Protein AF-A0A851M6M6-F1 (afdb_monomer_lite)

Secondary structure (DSSP, 8-state):
-GGGHHHHHHHHHHHH---HHHHHHHHHHHHHHHHHHHHHGGG---EEE--SSTT--EEE------EEEEE--SSSTTHHHHHHHHHHHHTT-EEEEE--TTSHHHHHHHHHHHHHTTPPTTTEEE--S-HHHHHHHHHH-TTEEEEEE-S-HHHH-

InterPro domains:
  IPR015590 Aldehyde dehydrogenase domain [PF00171] (1-157)
  IPR016161 Aldehyde/histidinol dehydrogenase [SSF53720] (1-157)
  IPR016162 Aldehyde dehydrogenase, N-terminal [G3DSA:3.40.605.10] (1-157)
  IPR050740 Aldehyde Dehydrogenase Superfamily [PTHR43353] (1-157)

Foldseek 3Di:
DVVCLQVLLVLLCVLQVDDSVVSSVLVVLLVVLLVVLLVCLVVQDKDWDDDPDPPDTDIGHAAQLEEAEEEEESNSQRNSVSNPLNNNVSRVYAYEYEYHQSRQVSVVVVVVVCVVVPPDPRRYHYDYDDPVVVVVCLVPPPRHRYYDYDDDPVVVD

pLDDT: mean 98.18, std 1.2, range [89.25, 98.94]

Organism: Corythaeola cristata (NCBI:txid103954)

Sequence (157 aa):
MMANQDDLARLMTLEQGKPLAEAKGEISYAASFIEWFAEEGKRVYGDTIPGHQADKRLIVIKQPIGVTAAITPWNFPAAMITRKAGPALAAGCTMVLKPASQTPFSALALAELAHRAGIPAGVFNVVTGSASDIGNELTSNPLVRKLSFTGSTEIGR

Structure (mmCIF, N/CA/C/O backbone):
data_AF-A0A851M6M6-F1
#
_entry.id   AF-A0A851M6M6-F1
#
loop_
_atom_site.group_PDB
_atom_site.id
_atom_site.type_symbol
_atom_site.label_atom_id
_atom_site.label_alt_id
_atom_site.label_comp_id
_atom_site.label_asym_id
_atom_site.label_entity_id
_atom_site.label_seq_id
_atom_site.pdbx_PDB_ins_code
_atom_site.Cartn_x
_atom_site.Cartn_y
_atom_site.Cartn_z
_atom_site.occupancy
_atom_site.B_iso_or_equiv
_atom_site.auth_seq_id
_atom_site.auth_comp_id
_atom_site.auth_asym_id
_atom_site.auth_atom_id
_atom_site.pdbx_PDB_model_num
ATOM 1 N N . MET A 1 1 ? 7.843 -11.110 -0.726 1.00 96.69 1 MET A N 1
ATOM 2 C CA . MET A 1 1 ? 8.846 -10.229 -1.372 1.00 96.69 1 MET A CA 1
ATOM 3 C C . MET A 1 1 ? 10.235 -10.851 -1.360 1.00 96.69 1 MET A C 1
ATOM 5 O O . MET A 1 1 ? 10.739 -11.119 -2.438 1.00 96.69 1 MET A O 1
ATOM 9 N N . MET A 1 2 ? 10.818 -11.161 -0.194 1.00 98.31 2 MET A N 1
ATOM 10 C CA . MET A 1 2 ? 12.199 -11.677 -0.105 1.00 98.31 2 MET A CA 1
ATOM 11 C C . MET A 1 2 ? 12.469 -12.942 -0.931 1.00 98.31 2 MET A C 1
ATOM 13 O O . MET A 1 2 ? 13.485 -13.013 -1.608 1.00 98.31 2 MET A O 1
ATOM 17 N N . ALA A 1 3 ? 11.524 -13.887 -0.982 1.00 98.38 3 ALA A N 1
ATOM 18 C CA . ALA A 1 3 ? 11.649 -15.087 -1.819 1.00 98.38 3 ALA A CA 1
ATOM 19 C C . ALA A 1 3 ? 11.756 -14.807 -3.336 1.00 98.38 3 ALA A C 1
ATOM 21 O O . ALA A 1 3 ? 12.157 -15.685 -4.083 1.00 98.38 3 ALA A O 1
ATOM 22 N N . ASN A 1 4 ? 11.383 -13.606 -3.793 1.00 98.50 4 ASN A N 1
ATOM 23 C CA . ASN A 1 4 ? 11.436 -13.187 -5.200 1.00 98.50 4 ASN A CA 1
ATOM 24 C C . ASN A 1 4 ? 12.346 -11.953 -5.375 1.00 98.50 4 ASN A C 1
ATOM 26 O O . ASN A 1 4 ? 12.149 -11.164 -6.296 1.00 98.50 4 ASN A O 1
ATOM 30 N N . GLN A 1 5 ? 13.300 -11.726 -4.460 1.00 98.62 5 GLN A N 1
ATOM 31 C CA . GLN A 1 5 ? 14.098 -10.495 -4.435 1.00 98.62 5 GLN A CA 1
ATOM 32 C C . GLN A 1 5 ? 14.842 -10.246 -5.750 1.00 98.62 5 GLN A C 1
ATOM 34 O O . GLN A 1 5 ? 14.838 -9.120 -6.244 1.00 98.62 5 GLN A O 1
ATOM 39 N N . ASP A 1 6 ? 15.460 -11.282 -6.314 1.00 98.56 6 ASP A N 1
ATOM 40 C CA . ASP A 1 6 ? 16.261 -11.164 -7.533 1.00 98.56 6 ASP A CA 1
ATOM 41 C C . ASP A 1 6 ? 15.420 -10.769 -8.748 1.00 98.56 6 ASP A C 1
ATOM 43 O O . ASP A 1 6 ? 15.823 -9.889 -9.510 1.00 98.56 6 ASP A O 1
ATOM 47 N N . ASP A 1 7 ? 14.238 -11.363 -8.905 1.00 98.62 7 ASP A N 1
ATOM 48 C CA . ASP A 1 7 ? 13.351 -11.072 -10.033 1.00 98.62 7 ASP A CA 1
ATOM 49 C C . ASP A 1 7 ? 12.726 -9.682 -9.911 1.00 98.62 7 ASP A C 1
ATOM 51 O O . ASP A 1 7 ? 12.703 -8.926 -10.883 1.00 98.62 7 ASP A O 1
ATOM 55 N N . LEU A 1 8 ? 12.306 -9.296 -8.701 1.00 98.75 8 LEU A N 1
ATOM 56 C CA . LEU A 1 8 ? 11.812 -7.946 -8.430 1.00 98.75 8 LEU A CA 1
ATOM 57 C C . LEU A 1 8 ? 12.897 -6.886 -8.675 1.00 98.75 8 LEU A C 1
ATOM 59 O O . LEU A 1 8 ? 12.620 -5.845 -9.267 1.00 98.75 8 LEU A O 1
ATOM 63 N N . ALA A 1 9 ? 14.135 -7.148 -8.250 1.00 98.81 9 ALA A N 1
ATOM 64 C CA . ALA A 1 9 ? 15.249 -6.228 -8.451 1.00 98.81 9 ALA A CA 1
ATOM 65 C C . ALA A 1 9 ? 15.620 -6.094 -9.935 1.00 98.81 9 ALA A C 1
ATOM 67 O O . ALA A 1 9 ? 15.841 -4.982 -10.408 1.00 98.81 9 ALA A O 1
ATOM 68 N N . ARG A 1 10 ? 15.636 -7.202 -10.691 1.00 98.75 10 ARG A N 1
ATOM 69 C CA . ARG A 1 10 ? 15.847 -7.174 -12.148 1.00 98.75 10 ARG A CA 1
ATOM 70 C C . ARG A 1 10 ? 14.772 -6.353 -12.851 1.00 98.75 10 ARG A C 1
ATOM 72 O O . ARG A 1 10 ? 15.116 -5.492 -13.654 1.00 98.75 10 ARG A O 1
ATOM 79 N N . LEU A 1 11 ? 13.500 -6.588 -12.527 1.00 98.62 11 LEU A N 1
ATOM 80 C CA . LEU A 1 11 ? 12.375 -5.842 -13.092 1.00 98.62 11 LEU A CA 1
ATOM 81 C C . LEU A 1 11 ? 12.522 -4.337 -12.837 1.00 98.62 11 LEU A C 1
ATOM 83 O O . LEU A 1 11 ? 12.448 -3.543 -13.771 1.00 98.62 11 LEU A O 1
ATOM 87 N N . MET A 1 12 ? 12.810 -3.963 -11.587 1.00 98.69 12 MET A N 1
ATOM 88 C CA . MET A 1 12 ? 13.031 -2.577 -11.185 1.00 98.69 12 MET A CA 1
ATOM 89 C C . MET A 1 12 ? 14.208 -1.941 -11.931 1.00 98.69 12 MET A C 1
ATOM 91 O O . MET A 1 12 ? 14.085 -0.824 -12.423 1.00 98.69 12 MET A O 1
ATOM 95 N N . THR A 1 13 ? 15.344 -2.634 -12.039 1.00 98.75 13 THR A N 1
ATOM 96 C CA . THR A 1 13 ? 16.503 -2.144 -12.796 1.00 98.75 13 THR A CA 1
ATOM 97 C C . THR A 1 13 ? 16.155 -1.912 -14.264 1.00 98.75 13 THR A C 1
ATOM 99 O O . THR A 1 13 ? 16.565 -0.896 -14.818 1.00 98.75 13 THR A O 1
ATOM 102 N N . LEU A 1 14 ? 15.383 -2.808 -14.885 1.00 98.62 14 LEU A N 1
ATOM 103 C CA . LEU A 1 14 ? 15.012 -2.696 -16.298 1.00 98.62 14 LEU A CA 1
ATOM 104 C C . LEU A 1 14 ? 14.103 -1.495 -16.586 1.00 98.62 14 LEU A C 1
ATOM 106 O O . LEU A 1 14 ? 14.279 -0.849 -17.614 1.00 98.62 14 LEU A O 1
ATOM 110 N N . GLU A 1 15 ? 13.145 -1.189 -15.708 1.00 98.50 15 GLU A N 1
ATOM 111 C CA . GLU A 1 15 ? 12.211 -0.074 -15.938 1.00 98.50 15 GLU A CA 1
ATOM 112 C C . GLU A 1 15 ? 12.702 1.272 -15.383 1.00 98.50 15 GLU A C 1
ATOM 114 O O . GLU A 1 15 ? 12.416 2.318 -15.959 1.00 98.50 15 GLU A O 1
ATOM 119 N N . GLN A 1 16 ? 13.433 1.268 -14.263 1.00 98.50 16 GLN A N 1
ATOM 120 C CA . GLN A 1 16 ? 13.823 2.486 -13.547 1.00 98.50 16 GLN A CA 1
ATOM 121 C C . GLN A 1 16 ? 15.273 2.902 -13.832 1.00 98.50 16 GLN A C 1
ATOM 123 O O . GLN A 1 16 ? 15.577 4.094 -13.811 1.00 98.50 16 GLN A O 1
ATOM 128 N N . GLY A 1 17 ? 16.160 1.939 -14.106 1.00 98.56 17 GLY A N 1
ATOM 129 C CA . GLY A 1 17 ? 17.549 2.175 -14.506 1.00 98.56 17 GLY A CA 1
ATOM 130 C C . GLY A 1 17 ? 18.605 2.072 -13.398 1.00 98.56 17 GLY A C 1
ATOM 131 O O . GLY A 1 17 ? 19.795 2.078 -13.713 1.00 98.56 17 GLY A O 1
ATOM 132 N N . LYS A 1 18 ? 18.234 1.959 -12.114 1.00 98.56 18 LYS A N 1
ATOM 133 C CA . LYS A 1 18 ? 19.227 1.830 -11.030 1.00 98.56 18 LYS A CA 1
ATOM 134 C C . LYS A 1 18 ? 20.021 0.517 -11.099 1.00 98.56 18 LYS A C 1
ATOM 136 O O . LYS A 1 18 ? 19.460 -0.512 -11.499 1.00 98.56 18 LYS A O 1
ATOM 141 N N . PRO A 1 19 ? 21.288 0.501 -10.641 1.00 98.75 19 PRO A N 1
ATOM 142 C CA . PRO A 1 19 ? 22.089 -0.717 -10.567 1.00 98.75 19 PRO A CA 1
ATOM 143 C C . PRO A 1 19 ? 21.391 -1.836 -9.787 1.00 98.75 19 PRO A C 1
ATOM 145 O O . PRO A 1 19 ? 20.728 -1.592 -8.778 1.00 98.75 19 PRO A O 1
ATOM 148 N N . LEU A 1 20 ? 21.602 -3.086 -10.206 1.00 98.69 20 LEU A N 1
ATOM 149 C CA . LEU A 1 20 ? 20.935 -4.250 -9.607 1.00 98.69 20 LEU A CA 1
ATOM 150 C C . LEU A 1 20 ? 21.174 -4.368 -8.092 1.00 98.69 20 LEU A C 1
ATOM 152 O O . LEU A 1 20 ? 20.279 -4.776 -7.356 1.00 98.69 20 LEU A O 1
ATOM 156 N N . ALA A 1 21 ? 22.364 -3.999 -7.612 1.00 98.62 21 ALA A N 1
ATOM 157 C CA . ALA A 1 21 ? 22.677 -4.004 -6.183 1.00 98.62 21 ALA A CA 1
ATOM 158 C C . ALA A 1 21 ? 21.798 -3.015 -5.393 1.00 98.62 21 ALA A C 1
ATOM 160 O O . ALA A 1 21 ? 21.268 -3.371 -4.341 1.00 98.62 21 ALA A O 1
ATOM 161 N N . GLU A 1 22 ? 21.579 -1.809 -5.927 1.00 98.69 22 GLU A N 1
ATOM 162 C CA . GLU A 1 22 ? 20.677 -0.822 -5.324 1.00 98.69 22 GLU A CA 1
ATOM 163 C C . GLU A 1 22 ? 19.221 -1.284 -5.384 1.00 98.69 22 GLU A C 1
ATOM 165 O O . GLU A 1 22 ? 18.500 -1.157 -4.396 1.00 98.69 22 GLU A O 1
ATOM 170 N N . ALA A 1 23 ? 18.795 -1.882 -6.502 1.00 98.75 23 ALA A N 1
ATOM 171 C CA . ALA A 1 23 ? 17.453 -2.443 -6.631 1.00 98.75 23 ALA A CA 1
ATOM 172 C C . ALA A 1 23 ? 17.196 -3.553 -5.599 1.00 98.75 23 ALA A C 1
ATOM 174 O O . ALA A 1 23 ? 16.163 -3.547 -4.932 1.00 98.75 23 ALA A O 1
ATOM 175 N N . LYS A 1 24 ? 18.153 -4.467 -5.380 1.00 98.75 24 LYS A N 1
ATOM 176 C CA . LYS A 1 24 ? 18.058 -5.487 -4.319 1.00 98.75 24 LYS A CA 1
ATOM 177 C C . LYS A 1 24 ? 17.937 -4.860 -2.933 1.00 98.75 24 LYS A C 1
ATOM 179 O O . LYS A 1 24 ? 17.107 -5.311 -2.139 1.00 98.75 24 LYS A O 1
ATOM 184 N N . GLY A 1 25 ? 18.735 -3.825 -2.665 1.00 98.81 25 GLY A N 1
ATOM 185 C CA . GLY A 1 25 ? 18.664 -3.048 -1.429 1.00 98.81 25 GLY A CA 1
ATOM 186 C C . GLY A 1 25 ? 17.287 -2.416 -1.228 1.00 98.81 25 GLY A C 1
ATOM 187 O O . GLY A 1 25 ? 16.711 -2.535 -0.147 1.00 98.81 25 GLY A O 1
ATOM 188 N N . GLU A 1 26 ? 16.709 -1.828 -2.279 1.00 98.81 26 GLU A N 1
ATOM 189 C CA . GLU A 1 26 ? 15.350 -1.299 -2.221 1.00 98.81 26 GLU A CA 1
ATOM 190 C C . GLU A 1 26 ? 14.317 -2.395 -1.958 1.00 98.81 26 GLU A C 1
ATOM 192 O O . GLU A 1 26 ? 13.429 -2.171 -1.146 1.00 98.81 26 GLU A O 1
ATOM 197 N N . ILE A 1 27 ? 14.406 -3.570 -2.587 1.00 98.81 27 ILE A N 1
ATOM 198 C CA . ILE A 1 27 ? 13.440 -4.648 -2.329 1.00 98.81 27 ILE A CA 1
ATOM 199 C C . ILE A 1 27 ? 13.492 -5.108 -0.867 1.00 98.81 27 ILE A C 1
ATOM 201 O O . ILE A 1 27 ? 12.432 -5.280 -0.260 1.00 98.81 27 ILE A O 1
ATOM 205 N N . SER A 1 28 ? 14.685 -5.240 -0.277 1.00 98.75 28 SER A N 1
ATOM 206 C CA . SER A 1 28 ? 14.826 -5.524 1.160 1.00 98.75 28 SER A CA 1
ATOM 207 C C . SER A 1 28 ? 14.210 -4.420 2.017 1.00 98.75 28 SER A C 1
ATOM 209 O O . SER A 1 28 ? 13.446 -4.695 2.939 1.00 98.75 28 SER A O 1
ATOM 211 N N . TYR A 1 29 ? 14.505 -3.161 1.691 1.00 98.81 29 TYR A N 1
ATOM 212 C CA . TYR A 1 29 ? 13.970 -2.007 2.407 1.00 98.81 29 TYR A CA 1
ATOM 213 C C . TYR A 1 29 ? 12.446 -1.879 2.262 1.00 98.81 29 TYR A C 1
ATOM 215 O O . TYR A 1 29 ? 11.742 -1.532 3.201 1.00 98.81 29 TYR A O 1
ATOM 223 N N . ALA A 1 30 ? 11.901 -2.203 1.093 1.00 98.75 30 ALA A N 1
ATOM 224 C CA . ALA A 1 30 ? 10.472 -2.221 0.848 1.00 98.75 30 ALA A CA 1
ATOM 225 C C . ALA A 1 30 ? 9.788 -3.342 1.645 1.00 98.75 30 ALA A C 1
ATOM 227 O O . ALA A 1 30 ? 8.712 -3.115 2.200 1.00 98.75 30 ALA A O 1
ATOM 228 N N . ALA A 1 31 ? 10.414 -4.521 1.726 1.00 98.81 31 ALA A N 1
ATOM 229 C CA . ALA A 1 31 ? 9.915 -5.655 2.496 1.00 98.81 31 ALA A CA 1
ATOM 230 C C . ALA A 1 31 ? 9.898 -5.373 4.007 1.00 98.81 31 ALA A C 1
ATOM 232 O O . ALA A 1 31 ? 8.936 -5.765 4.667 1.00 98.81 31 ALA A O 1
ATOM 233 N N . SER A 1 32 ? 10.886 -4.640 4.536 1.00 98.75 32 SER A N 1
ATOM 234 C CA . SER A 1 32 ? 10.936 -4.319 5.968 1.00 98.75 32 SER A CA 1
ATOM 235 C C . SER A 1 32 ? 9.754 -3.462 6.429 1.00 98.75 32 SER A C 1
ATOM 237 O O . SER A 1 32 ? 9.275 -3.645 7.543 1.00 98.75 32 SER A O 1
ATOM 239 N N . PHE A 1 33 ? 9.203 -2.589 5.574 1.00 98.81 33 PHE A N 1
ATOM 240 C CA . PHE A 1 33 ? 7.959 -1.877 5.894 1.00 98.81 33 PHE A CA 1
ATOM 241 C C . PHE A 1 33 ? 6.777 -2.829 6.078 1.00 98.81 33 PHE A C 1
ATOM 243 O O . PHE A 1 33 ? 5.971 -2.626 6.980 1.00 98.81 33 PHE A O 1
ATOM 250 N N . ILE A 1 34 ? 6.649 -3.847 5.225 1.00 98.69 34 ILE A N 1
ATOM 251 C CA . ILE A 1 34 ? 5.539 -4.802 5.319 1.00 98.69 34 ILE A CA 1
ATOM 252 C C . ILE A 1 34 ? 5.659 -5.630 6.596 1.00 98.69 34 ILE A C 1
ATOM 254 O O . ILE A 1 34 ? 4.673 -5.769 7.312 1.00 98.69 34 ILE A O 1
ATOM 258 N N . GLU A 1 35 ? 6.857 -6.129 6.901 1.00 98.56 35 GLU A N 1
ATOM 259 C CA . GLU A 1 35 ? 7.129 -6.864 8.140 1.00 98.56 35 GLU A CA 1
ATOM 260 C C . GLU A 1 35 ? 6.825 -6.006 9.375 1.00 98.56 35 GLU A C 1
ATOM 262 O O . GLU A 1 35 ? 6.019 -6.396 10.221 1.00 98.56 35 GLU A O 1
ATOM 267 N N . TRP A 1 36 ? 7.371 -4.789 9.418 1.00 98.81 36 TRP A N 1
ATOM 268 C CA . TRP A 1 36 ? 7.156 -3.856 10.519 1.00 98.81 36 TRP A CA 1
ATOM 269 C C . TRP A 1 36 ? 5.678 -3.498 10.709 1.00 98.81 36 TRP A C 1
ATOM 271 O O . TRP A 1 36 ? 5.159 -3.539 11.821 1.00 98.81 36 TRP A O 1
ATOM 281 N N . PHE A 1 37 ? 4.952 -3.167 9.638 1.00 98.75 37 PHE A N 1
ATOM 282 C CA . PHE A 1 37 ? 3.545 -2.792 9.774 1.00 98.75 37 PHE A CA 1
ATOM 283 C C . PHE A 1 37 ? 2.623 -3.985 10.034 1.00 98.75 37 PHE A C 1
ATOM 285 O O . PHE A 1 37 ? 1.622 -3.815 10.725 1.00 98.75 37 PHE A O 1
ATOM 292 N N . ALA A 1 38 ? 2.956 -5.194 9.576 1.00 98.38 38 ALA A N 1
ATOM 293 C CA . ALA A 1 38 ? 2.236 -6.404 9.984 1.00 98.38 38 ALA A CA 1
ATOM 294 C C . ALA A 1 38 ? 2.345 -6.637 11.501 1.00 98.38 38 ALA A C 1
ATOM 296 O O . ALA A 1 38 ? 1.403 -7.091 12.155 1.00 98.38 38 ALA A O 1
ATOM 297 N N . GLU A 1 39 ? 3.490 -6.289 12.075 1.00 98.69 39 GLU A N 1
ATOM 298 C CA . GLU A 1 39 ? 3.697 -6.276 13.511 1.00 98.69 39 GLU A CA 1
ATOM 299 C C . GLU A 1 39 ? 2.891 -5.180 14.223 1.00 98.69 39 GLU A C 1
ATOM 301 O O . GLU A 1 39 ? 2.161 -5.479 15.174 1.00 98.69 39 GLU A O 1
ATOM 306 N N . GLU A 1 40 ? 2.959 -3.944 13.727 1.00 98.69 40 GLU A N 1
ATOM 307 C CA . GLU A 1 40 ? 2.256 -2.797 14.313 1.00 98.69 40 GLU A CA 1
ATOM 308 C C . GLU A 1 40 ? 0.731 -2.874 14.187 1.00 98.69 40 GLU A C 1
ATOM 310 O O . GLU A 1 40 ? 0.022 -2.336 15.037 1.00 98.69 40 GLU A O 1
ATOM 315 N N . GLY A 1 41 ? 0.197 -3.611 13.208 1.00 98.06 41 GLY A N 1
ATOM 316 C CA . GLY A 1 41 ? -1.245 -3.847 13.078 1.00 98.06 41 GLY A CA 1
ATOM 317 C C . GLY A 1 41 ? -1.872 -4.498 14.319 1.00 98.06 41 GLY A C 1
ATOM 318 O O . GLY A 1 41 ? -3.037 -4.263 14.627 1.00 98.06 41 GLY A O 1
ATOM 319 N N . LYS A 1 42 ? -1.088 -5.253 15.100 1.00 98.12 42 LYS A N 1
ATOM 320 C CA . LYS A 1 42 ? -1.526 -5.865 16.370 1.00 98.12 42 LYS A CA 1
ATOM 321 C C . LYS A 1 42 ? -1.435 -4.910 17.568 1.00 98.12 42 LYS A C 1
ATOM 323 O O . LYS A 1 42 ? -1.860 -5.270 18.662 1.00 98.12 42 LYS A O 1
ATOM 328 N N . ARG A 1 43 ? -0.842 -3.725 17.387 1.00 98.44 43 ARG A N 1
ATOM 329 C CA . ARG A 1 43 ? -0.483 -2.766 18.450 1.00 98.44 43 ARG A CA 1
ATOM 330 C C . ARG A 1 43 ? -1.214 -1.430 18.312 1.00 98.44 43 ARG A C 1
ATOM 332 O O . ARG A 1 43 ? -0.781 -0.408 18.840 1.00 98.44 43 ARG A O 1
ATOM 339 N N . VAL A 1 44 ? -2.359 -1.432 17.631 1.00 98.19 44 VAL A N 1
ATOM 340 C CA . VAL A 1 44 ? -3.234 -0.260 17.499 1.00 98.19 44 VAL A CA 1
ATOM 341 C C . VAL A 1 44 ? -4.042 -0.073 18.792 1.00 98.19 44 VAL A C 1
ATOM 343 O O . VAL A 1 44 ? -5.243 -0.325 18.855 1.00 98.19 44 VAL A O 1
ATOM 346 N N . TYR A 1 45 ? -3.358 0.335 19.862 1.00 98.38 45 TYR A N 1
ATOM 347 C CA . TYR A 1 45 ? -3.955 0.494 21.188 1.00 98.38 45 TYR A CA 1
ATOM 348 C C . TYR A 1 45 ? -4.817 1.755 21.287 1.00 98.38 45 TYR A C 1
ATOM 350 O O . TYR A 1 45 ? -4.441 2.823 20.791 1.00 98.38 45 TYR A O 1
ATOM 358 N N . GLY A 1 46 ? -5.963 1.617 21.948 1.00 98.25 46 GLY A N 1
ATOM 359 C CA . GLY A 1 46 ? -6.758 2.727 22.463 1.00 98.25 46 GLY A CA 1
ATOM 360 C C . GLY A 1 46 ? -6.312 3.149 23.865 1.00 98.25 46 GLY A C 1
ATOM 361 O O . GLY A 1 46 ? -5.282 2.692 24.354 1.00 98.25 46 GLY A O 1
ATOM 362 N N . ASP A 1 47 ? -7.128 3.965 24.528 1.00 98.50 47 ASP A N 1
ATOM 363 C CA . ASP A 1 47 ? -6.830 4.509 25.855 1.00 98.50 47 ASP A CA 1
ATOM 364 C C . ASP A 1 47 ? -8.052 4.423 26.771 1.00 98.50 47 ASP A C 1
ATOM 366 O O . ASP A 1 47 ? -9.197 4.538 26.331 1.00 98.50 47 ASP A O 1
ATOM 370 N N . THR A 1 48 ? -7.816 4.277 28.071 1.00 98.19 48 THR A N 1
ATOM 371 C CA . THR A 1 48 ? -8.836 4.486 29.105 1.00 98.19 48 THR A CA 1
ATOM 372 C C . THR A 1 48 ? -8.444 5.696 29.933 1.00 98.19 48 THR A C 1
ATOM 374 O O . THR A 1 48 ? -7.338 5.737 30.470 1.00 98.19 48 THR A O 1
ATOM 377 N N . ILE A 1 49 ? -9.339 6.672 30.052 1.00 98.06 49 ILE A N 1
ATOM 378 C CA . ILE A 1 49 ? -9.055 7.953 30.707 1.00 98.06 49 ILE A CA 1
ATOM 379 C C . ILE A 1 49 ? -9.865 8.034 32.012 1.00 98.06 49 ILE A C 1
ATOM 381 O O . ILE A 1 49 ? -11.039 7.642 32.012 1.00 98.06 49 ILE A O 1
ATOM 385 N N . PRO A 1 50 ? -9.284 8.535 33.124 1.00 97.06 50 PRO A N 1
ATOM 386 C CA . PRO A 1 50 ? -10.028 8.764 34.358 1.00 97.06 50 PRO A CA 1
ATOM 387 C C . PRO A 1 50 ? -11.303 9.580 34.115 1.00 97.06 50 PRO A C 1
ATOM 389 O O . PRO A 1 50 ? -11.273 10.654 33.511 1.00 97.06 50 PRO A O 1
ATOM 392 N N . GLY A 1 51 ? -12.436 9.047 34.571 1.00 95.25 51 GLY A N 1
ATOM 393 C CA . GLY A 1 51 ? -13.724 9.722 34.476 1.00 95.25 51 GLY A CA 1
ATOM 394 C C . GLY A 1 51 ? -13.799 10.919 35.423 1.00 95.25 51 GLY A C 1
ATOM 395 O O . GLY A 1 51 ? -13.245 10.898 36.518 1.00 95.25 51 GLY A O 1
ATOM 396 N N . HIS A 1 52 ? -14.528 11.955 35.018 1.00 94.56 52 HIS A N 1
ATOM 397 C CA . HIS A 1 52 ? -14.801 13.125 35.860 1.00 94.56 52 HIS A CA 1
ATOM 398 C C . HIS A 1 52 ? -15.980 12.905 36.834 1.00 94.56 52 HIS A C 1
ATOM 400 O O . HIS A 1 52 ? -16.251 13.754 37.675 1.00 94.56 52 HIS A O 1
ATOM 406 N N . GLN A 1 53 ? -16.698 11.782 36.706 1.00 97.12 53 GLN A N 1
ATOM 407 C CA . GLN A 1 53 ? -17.851 11.379 37.517 1.00 97.12 53 GLN A CA 1
ATOM 408 C C . GLN A 1 53 ? -17.784 9.868 37.786 1.00 97.12 53 GLN A C 1
ATOM 410 O O . GLN A 1 53 ? -17.275 9.115 36.952 1.00 97.12 53 GLN A O 1
ATOM 415 N N . ALA A 1 54 ? -18.309 9.422 38.932 1.00 94.88 54 ALA A N 1
ATOM 416 C CA . ALA A 1 54 ? -18.177 8.041 39.415 1.00 94.88 54 ALA A CA 1
ATOM 417 C C . ALA A 1 54 ? -18.833 6.983 38.504 1.00 94.88 54 ALA A C 1
ATOM 419 O O . ALA A 1 54 ? -18.421 5.825 38.504 1.00 94.88 54 ALA A O 1
ATOM 420 N N . ASP A 1 55 ? -19.837 7.372 37.718 1.00 96.06 55 ASP A N 1
ATOM 421 C CA . ASP A 1 55 ? -20.591 6.500 36.815 1.00 96.06 55 ASP A CA 1
ATOM 422 C C . ASP A 1 55 ? -20.117 6.584 35.349 1.00 96.06 55 ASP A C 1
ATOM 424 O O . ASP A 1 55 ? -20.720 5.968 34.469 1.00 96.06 55 ASP A O 1
ATOM 428 N N . LYS A 1 56 ? -19.049 7.341 35.052 1.00 95.81 56 LYS A N 1
ATOM 429 C CA . LYS A 1 56 ? -18.556 7.548 33.681 1.00 95.81 56 LYS A CA 1
ATOM 430 C C . LYS A 1 56 ? -17.255 6.800 33.424 1.00 95.81 56 LYS A C 1
ATOM 432 O O . LYS A 1 56 ? -16.312 6.855 34.208 1.00 95.81 56 LYS A O 1
ATOM 437 N N . ARG A 1 57 ? -17.180 6.160 32.255 1.00 96.94 57 ARG A N 1
ATOM 438 C CA . ARG A 1 57 ? -15.955 5.564 31.707 1.00 96.94 57 ARG A CA 1
ATOM 439 C C . ARG A 1 57 ? -15.621 6.253 30.395 1.00 96.94 57 ARG A C 1
ATOM 441 O O . ARG A 1 57 ? -16.474 6.330 29.515 1.00 96.94 57 ARG A O 1
ATOM 448 N N . LEU A 1 58 ? -14.396 6.753 30.276 1.00 98.00 58 LEU A N 1
ATOM 449 C CA . LEU A 1 58 ? -13.901 7.384 29.058 1.00 98.00 58 LEU A CA 1
ATOM 450 C C . LEU A 1 58 ? -12.962 6.404 28.357 1.00 98.00 58 LEU A C 1
ATOM 452 O O . LEU A 1 58 ? -11.967 5.973 28.939 1.00 98.00 58 LEU A O 1
ATOM 456 N N . ILE A 1 59 ? -13.308 6.029 27.127 1.00 98.25 59 ILE A N 1
ATOM 457 C CA . ILE A 1 59 ? -12.557 5.069 26.318 1.00 98.25 59 ILE A CA 1
ATOM 458 C C . ILE A 1 59 ? -12.277 5.712 24.964 1.00 98.25 59 ILE A C 1
ATOM 460 O O . ILE A 1 59 ? -13.181 6.261 24.334 1.00 98.25 59 ILE A O 1
ATOM 464 N N . VAL A 1 60 ? -11.032 5.617 24.516 1.00 98.62 60 VAL A N 1
ATOM 465 C CA . VAL A 1 60 ? -10.604 5.966 23.164 1.00 98.62 60 VAL A CA 1
ATOM 466 C C . VAL A 1 60 ? -10.362 4.669 22.413 1.00 98.62 60 VAL A C 1
ATOM 468 O O . VAL A 1 60 ? -9.631 3.804 22.886 1.00 98.62 60 VAL A O 1
ATOM 471 N N . ILE A 1 61 ? -10.956 4.542 21.231 1.00 98.44 61 ILE A N 1
ATOM 472 C CA . ILE A 1 61 ? -10.672 3.457 20.292 1.00 98.44 61 ILE A CA 1
ATOM 473 C C . ILE A 1 61 ? -10.076 4.035 19.011 1.00 98.44 61 ILE A C 1
ATOM 475 O O . ILE A 1 61 ? -10.311 5.195 18.670 1.00 98.44 61 ILE A O 1
ATOM 479 N N . LYS A 1 62 ? -9.309 3.217 18.292 1.00 98.69 62 LYS A N 1
ATOM 480 C CA . LYS A 1 62 ? -8.735 3.553 16.987 1.00 98.69 62 LYS A CA 1
ATOM 481 C C . LYS A 1 62 ? -9.310 2.598 15.949 1.00 98.69 62 LYS A C 1
ATOM 483 O O . LYS A 1 62 ? -9.352 1.393 16.175 1.00 98.69 62 LYS A O 1
ATOM 488 N N . GLN A 1 63 ? -9.780 3.145 14.835 1.00 98.56 63 GLN A N 1
ATOM 489 C CA . GLN A 1 63 ? -10.439 2.398 13.764 1.00 98.56 63 GLN A CA 1
ATOM 490 C C . GLN A 1 63 ? -9.888 2.840 12.400 1.00 98.56 63 GLN A C 1
ATOM 492 O O . GLN A 1 63 ? -9.403 3.971 12.287 1.00 98.56 63 GLN A O 1
ATOM 497 N N . PRO A 1 64 ? -9.944 1.977 11.368 1.00 98.62 64 PRO A N 1
ATOM 498 C CA . PRO A 1 64 ? -9.545 2.350 10.015 1.00 98.62 64 PRO A CA 1
ATOM 499 C C . PRO A 1 64 ? -10.355 3.537 9.498 1.00 98.62 64 PRO A C 1
ATOM 501 O O . PRO A 1 64 ? -11.555 3.647 9.743 1.00 98.62 64 PRO A O 1
ATOM 504 N N . ILE A 1 65 ? -9.705 4.391 8.707 1.00 98.56 65 ILE A N 1
ATOM 505 C CA . ILE A 1 65 ? -10.358 5.549 8.084 1.00 98.56 65 ILE A CA 1
ATOM 506 C C . ILE A 1 65 ? -11.265 5.153 6.904 1.00 98.56 65 ILE A C 1
ATOM 508 O O . ILE A 1 65 ? -12.145 5.921 6.523 1.00 98.56 65 ILE A O 1
ATOM 512 N N . GLY A 1 66 ? -11.065 3.964 6.322 1.00 98.56 66 GLY A N 1
ATOM 513 C CA . GLY A 1 66 ? -11.853 3.431 5.207 1.00 98.56 66 GLY A CA 1
ATOM 514 C C . GLY A 1 66 ? -11.012 3.174 3.956 1.00 98.56 66 GLY A C 1
ATOM 515 O O . GLY A 1 66 ? -9.885 2.692 4.050 1.00 98.56 66 GLY A O 1
ATOM 516 N N . VAL A 1 67 ? -11.561 3.480 2.777 1.00 98.81 67 VAL A N 1
ATOM 517 C CA . VAL A 1 67 ? -10.839 3.336 1.502 1.00 98.81 67 VAL A CA 1
ATOM 518 C C . VAL A 1 67 ? -9.773 4.420 1.394 1.00 98.81 67 VAL A C 1
ATOM 520 O O . VAL A 1 67 ? -10.044 5.605 1.611 1.00 98.81 67 VAL A O 1
ATOM 523 N N . THR A 1 68 ? -8.558 4.021 1.035 1.00 98.94 68 THR A N 1
ATOM 524 C CA . THR A 1 68 ? -7.423 4.928 0.860 1.00 98.94 68 THR A CA 1
ATOM 525 C C . THR A 1 68 ? -6.919 4.922 -0.576 1.00 98.94 68 THR A C 1
ATOM 527 O O . THR A 1 68 ? -7.026 3.931 -1.296 1.00 98.94 68 THR A O 1
ATOM 530 N N . ALA A 1 69 ? -6.350 6.044 -0.989 1.00 98.88 69 ALA A N 1
ATOM 531 C CA . ALA A 1 69 ? -5.699 6.220 -2.270 1.00 98.88 69 ALA A CA 1
ATOM 532 C C . ALA A 1 69 ? -4.218 6.539 -2.060 1.00 98.88 69 ALA A C 1
ATOM 534 O O . ALA A 1 69 ? -3.845 7.321 -1.179 1.00 98.88 69 ALA A O 1
ATOM 535 N N . ALA A 1 70 ? -3.363 5.959 -2.892 1.00 98.81 70 ALA A N 1
ATOM 536 C CA . ALA A 1 70 ? -1.938 6.240 -2.905 1.00 98.81 70 ALA A CA 1
ATOM 537 C C . ALA A 1 70 ? -1.484 6.615 -4.312 1.00 98.81 70 ALA A C 1
ATOM 539 O O . ALA A 1 70 ? -1.828 5.950 -5.284 1.00 98.81 70 ALA A O 1
ATOM 540 N N . ILE A 1 71 ? -0.664 7.659 -4.406 1.00 98.75 71 ILE A N 1
ATOM 541 C CA . ILE A 1 71 ? 0.014 8.050 -5.642 1.00 98.75 71 ILE A CA 1
ATOM 542 C C . ILE A 1 71 ? 1.512 8.069 -5.342 1.00 98.75 71 ILE A C 1
ATOM 544 O O . ILE A 1 71 ? 1.947 8.747 -4.402 1.00 98.75 71 ILE A O 1
ATOM 548 N N . THR A 1 72 ? 2.291 7.287 -6.092 1.00 98.75 72 THR A N 1
ATOM 549 C CA . THR A 1 72 ? 3.725 7.079 -5.829 1.00 98.75 72 THR A CA 1
ATOM 550 C C . THR A 1 72 ? 4.607 7.469 -7.017 1.00 98.75 72 THR A C 1
ATOM 552 O O . THR A 1 72 ? 4.206 7.279 -8.166 1.00 98.75 72 THR A O 1
ATOM 555 N N . PRO A 1 73 ? 5.822 7.987 -6.760 1.00 98.56 73 PRO A N 1
ATOM 556 C CA . PRO A 1 73 ? 6.764 8.402 -7.794 1.00 98.56 73 PRO A CA 1
ATOM 557 C C . PRO A 1 73 ? 7.582 7.211 -8.326 1.00 98.56 73 PRO A C 1
ATOM 559 O O . PRO A 1 73 ? 7.457 6.087 -7.843 1.00 98.56 73 PRO A O 1
ATOM 562 N N . TRP A 1 74 ? 8.440 7.476 -9.313 1.00 98.50 74 TRP A N 1
ATOM 563 C CA . TRP A 1 74 ? 9.246 6.473 -10.024 1.00 98.50 74 TRP A CA 1
ATOM 564 C C . TRP A 1 74 ? 10.605 6.163 -9.379 1.00 98.50 74 TRP A C 1
ATOM 566 O O . TRP A 1 74 ? 11.238 5.169 -9.714 1.00 98.50 74 TRP A O 1
ATOM 576 N N . ASN A 1 75 ? 11.106 7.017 -8.484 1.00 98.25 75 ASN A N 1
ATOM 577 C CA . ASN A 1 75 ? 12.486 6.933 -7.990 1.00 98.25 75 ASN A CA 1
ATOM 578 C C . ASN A 1 75 ? 12.738 5.730 -7.063 1.00 98.25 75 ASN A C 1
ATOM 580 O O . ASN A 1 75 ? 13.812 5.134 -7.115 1.00 98.25 75 ASN A O 1
ATOM 584 N N . PHE A 1 76 ? 11.750 5.351 -6.251 1.00 98.62 76 PHE A N 1
ATOM 585 C CA . PHE A 1 76 ? 11.766 4.147 -5.410 1.00 98.62 76 PHE A CA 1
ATOM 586 C C . PHE A 1 76 ? 10.455 3.371 -5.608 1.00 98.62 76 PHE A C 1
ATOM 588 O O . PHE A 1 76 ? 9.526 3.497 -4.795 1.00 98.62 76 PHE A O 1
ATOM 595 N N . PRO A 1 77 ? 10.337 2.634 -6.727 1.00 98.38 77 PRO A N 1
ATOM 596 C CA . PRO A 1 77 ? 9.062 2.118 -7.201 1.00 98.38 77 PRO A CA 1
ATOM 597 C C . PRO A 1 77 ? 8.512 0.958 -6.364 1.00 98.38 77 PRO A C 1
ATOM 599 O O . PRO A 1 77 ? 7.337 0.648 -6.504 1.00 98.38 77 PRO A O 1
ATOM 602 N N . ALA A 1 78 ? 9.289 0.355 -5.458 1.00 98.75 78 ALA A N 1
ATOM 603 C CA . ALA A 1 78 ? 8.780 -0.592 -4.467 1.00 98.75 78 ALA A CA 1
ATOM 604 C C . ALA A 1 78 ? 8.593 0.074 -3.096 1.00 98.75 78 ALA A C 1
ATOM 606 O O . ALA A 1 78 ? 7.520 -0.012 -2.494 1.00 98.75 78 ALA A O 1
ATOM 607 N N . ALA A 1 79 ? 9.610 0.784 -2.600 1.00 98.69 79 ALA A N 1
ATOM 608 C CA . ALA A 1 79 ? 9.599 1.279 -1.222 1.00 98.69 79 ALA A CA 1
ATOM 609 C C . ALA A 1 79 ? 8.591 2.416 -0.986 1.00 98.69 79 ALA A C 1
ATOM 611 O O . ALA A 1 79 ? 8.105 2.574 0.137 1.00 98.69 79 ALA A O 1
ATOM 612 N N . MET A 1 80 ? 8.251 3.215 -2.007 1.00 98.69 80 MET A N 1
ATOM 613 C CA . MET A 1 80 ? 7.198 4.239 -1.886 1.00 98.69 80 MET A CA 1
ATOM 614 C C . MET A 1 80 ? 5.799 3.636 -1.788 1.00 98.69 80 MET A C 1
ATOM 616 O O . MET A 1 80 ? 4.911 4.253 -1.199 1.00 98.69 80 MET A O 1
ATOM 620 N N . ILE A 1 81 ? 5.613 2.434 -2.333 1.00 98.81 81 ILE A N 1
ATOM 621 C CA . ILE A 1 81 ? 4.355 1.697 -2.269 1.00 98.81 81 ILE A CA 1
ATOM 622 C C . ILE A 1 81 ? 4.215 1.043 -0.902 1.00 98.81 81 ILE A C 1
ATOM 624 O O . ILE A 1 81 ? 3.230 1.285 -0.206 1.00 98.81 81 ILE A O 1
ATOM 628 N N . THR A 1 82 ? 5.200 0.247 -0.480 1.00 98.81 82 THR A N 1
ATOM 629 C CA . THR A 1 82 ? 5.070 -0.560 0.742 1.00 98.81 82 THR A CA 1
ATOM 630 C C . THR A 1 82 ? 4.957 0.290 2.005 1.00 98.81 82 THR A C 1
ATOM 632 O O . THR A 1 82 ? 4.194 -0.063 2.899 1.00 98.81 82 THR A O 1
ATOM 635 N N . ARG A 1 83 ? 5.591 1.470 2.052 1.00 98.69 83 ARG A N 1
ATOM 636 C CA . ARG A 1 83 ? 5.417 2.430 3.160 1.00 98.69 83 ARG A CA 1
ATOM 637 C C . ARG A 1 83 ? 4.021 3.067 3.239 1.00 98.69 83 ARG A C 1
ATOM 639 O O . ARG A 1 83 ? 3.718 3.712 4.235 1.00 98.69 83 ARG A O 1
ATOM 646 N N . LYS A 1 84 ? 3.196 2.950 2.191 1.00 98.88 84 LYS A N 1
ATOM 647 C CA . LYS A 1 84 ? 1.800 3.428 2.159 1.00 98.88 84 LYS A CA 1
ATOM 648 C C . LYS A 1 84 ? 0.825 2.267 2.335 1.00 98.88 84 LYS A C 1
ATOM 650 O O . LYS A 1 84 ? -0.051 2.338 3.191 1.00 98.88 84 LYS A O 1
ATOM 655 N N . ALA A 1 85 ? 1.008 1.194 1.568 1.00 98.81 85 ALA A N 1
ATOM 656 C CA . ALA A 1 85 ? 0.161 0.008 1.620 1.00 98.81 85 ALA A CA 1
ATOM 657 C C . ALA A 1 85 ? 0.307 -0.749 2.947 1.00 98.81 85 ALA A C 1
ATOM 659 O O . ALA A 1 85 ? -0.701 -1.127 3.533 1.00 98.81 85 ALA A O 1
ATOM 660 N N . GLY A 1 86 ? 1.534 -0.900 3.460 1.00 98.69 86 GLY A N 1
ATOM 661 C CA . GLY A 1 86 ? 1.821 -1.549 4.742 1.00 98.69 86 GLY A CA 1
ATOM 662 C C . GLY A 1 86 ? 0.979 -1.002 5.899 1.00 98.69 86 GLY A C 1
ATOM 663 O O . GLY A 1 86 ? 0.183 -1.758 6.455 1.00 98.69 86 GLY A O 1
ATOM 664 N N . PRO A 1 87 ? 1.071 0.300 6.242 1.00 98.81 87 PRO A N 1
ATOM 665 C CA . PRO A 1 87 ? 0.285 0.854 7.341 1.00 98.81 87 PRO A CA 1
ATOM 666 C C . PRO A 1 87 ? -1.217 0.897 7.042 1.00 98.81 87 PRO A C 1
ATOM 668 O O . PRO A 1 87 ? -2.013 0.723 7.959 1.00 98.81 87 PRO A O 1
ATOM 671 N N . ALA A 1 88 ? -1.628 1.112 5.786 1.00 98.81 88 ALA A N 1
ATOM 672 C CA . ALA A 1 88 ? -3.047 1.131 5.436 1.00 98.81 88 ALA A CA 1
ATOM 673 C C . ALA A 1 88 ? -3.703 -0.232 5.692 1.00 98.81 88 ALA A C 1
ATOM 675 O O . ALA A 1 88 ? -4.704 -0.302 6.403 1.00 98.81 88 ALA A O 1
ATOM 676 N N . LEU A 1 89 ? -3.110 -1.311 5.177 1.00 98.75 89 LEU A N 1
ATOM 677 C CA . LEU A 1 89 ? -3.630 -2.665 5.367 1.00 98.75 89 LEU A CA 1
ATOM 678 C C . LEU A 1 89 ? -3.536 -3.097 6.834 1.00 98.75 89 LEU A C 1
ATOM 680 O O . LEU A 1 89 ? -4.494 -3.658 7.358 1.00 98.75 89 LEU A O 1
ATOM 684 N N . ALA A 1 90 ? -2.433 -2.779 7.518 1.00 98.69 90 ALA A N 1
ATOM 685 C CA . ALA A 1 90 ? -2.272 -3.072 8.942 1.00 98.69 90 ALA A CA 1
ATOM 686 C C . ALA A 1 90 ? -3.339 -2.397 9.818 1.00 98.69 90 ALA A C 1
ATOM 688 O O . ALA A 1 90 ? -3.806 -2.989 10.786 1.00 98.69 90 ALA A O 1
ATOM 689 N N . ALA A 1 91 ? -3.758 -1.179 9.463 1.00 98.69 91 ALA A N 1
ATOM 690 C CA . ALA A 1 91 ? -4.830 -0.466 10.152 1.00 98.69 91 ALA A CA 1
ATOM 691 C C . ALA A 1 91 ? -6.242 -0.979 9.801 1.00 98.69 91 ALA A C 1
ATOM 693 O O . ALA A 1 91 ? -7.210 -0.521 10.404 1.00 98.69 91 ALA A O 1
ATOM 694 N N . GLY A 1 92 ? -6.380 -1.885 8.825 1.00 98.56 92 GLY A N 1
ATOM 695 C CA . GLY A 1 92 ? -7.667 -2.395 8.340 1.00 98.56 92 GLY A CA 1
ATOM 696 C C . GLY A 1 92 ? -8.297 -1.574 7.208 1.00 98.56 92 GLY A C 1
ATOM 697 O O . GLY A 1 92 ? -9.502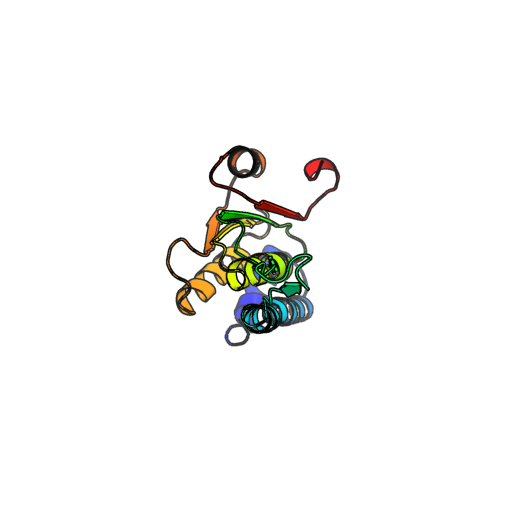 -1.662 6.985 1.00 98.56 92 GLY A O 1
ATOM 698 N N . CYS A 1 93 ? -7.516 -0.748 6.509 1.00 98.88 93 CYS A N 1
ATOM 699 C CA . CYS A 1 93 ? -7.969 -0.005 5.332 1.00 98.88 93 CYS A CA 1
ATOM 700 C C . CYS A 1 93 ? -7.765 -0.806 4.036 1.00 98.88 93 CYS A C 1
ATOM 702 O O . CYS A 1 93 ? -6.892 -1.671 3.952 1.00 98.88 93 CYS A O 1
ATOM 704 N N . THR A 1 94 ? -8.509 -0.450 2.988 1.00 98.88 94 THR A N 1
ATOM 705 C CA . THR A 1 94 ? -8.210 -0.866 1.606 1.00 98.88 94 THR A CA 1
ATOM 706 C C . THR A 1 94 ? -7.439 0.235 0.879 1.00 98.88 94 THR A C 1
ATOM 708 O O . THR A 1 94 ? -7.472 1.402 1.288 1.00 98.88 94 THR A O 1
ATOM 711 N N . MET A 1 95 ? -6.718 -0.112 -0.187 1.00 98.88 95 MET A N 1
ATOM 712 C CA . MET A 1 95 ? -5.905 0.839 -0.944 1.00 98.88 95 MET A CA 1
ATOM 713 C C . MET A 1 95 ? -6.056 0.682 -2.458 1.00 98.88 95 MET A C 1
ATOM 715 O O . MET A 1 95 ? -5.890 -0.409 -3.006 1.00 98.88 95 MET A O 1
ATOM 719 N N . VAL A 1 96 ? -6.289 1.809 -3.132 1.00 98.88 96 VAL A N 1
ATOM 720 C CA . VAL A 1 96 ? -6.128 1.966 -4.582 1.00 98.88 96 VAL A CA 1
ATOM 721 C C . VAL A 1 96 ? -4.840 2.741 -4.845 1.00 98.88 96 VAL A C 1
ATOM 723 O O . VAL A 1 96 ? -4.679 3.880 -4.408 1.00 98.88 96 VAL A O 1
ATOM 726 N N . LEU A 1 97 ? -3.898 2.111 -5.537 1.00 98.81 97 LEU A N 1
ATOM 727 C CA . LEU A 1 97 ? -2.591 2.667 -5.854 1.00 98.81 97 LEU A CA 1
ATOM 728 C C . LEU A 1 97 ? -2.521 3.088 -7.322 1.00 98.81 97 LEU A C 1
ATOM 730 O O . LEU A 1 97 ? -2.756 2.277 -8.215 1.00 98.81 97 LEU A O 1
ATOM 734 N N . LYS A 1 98 ? -2.050 4.312 -7.562 1.00 98.69 98 LYS A N 1
ATOM 735 C CA . LYS A 1 98 ? -1.568 4.775 -8.863 1.00 98.69 98 LYS A CA 1
ATOM 736 C C . LYS A 1 98 ? -0.042 4.954 -8.823 1.00 98.69 98 LYS A C 1
ATOM 738 O O . LYS A 1 98 ? 0.438 5.923 -8.227 1.00 98.69 98 LYS A O 1
ATOM 743 N N . PRO A 1 99 ? 0.748 4.062 -9.447 1.00 98.62 99 PRO A N 1
ATOM 744 C CA . PRO A 1 99 ? 2.192 4.235 -9.540 1.00 98.62 99 PRO A CA 1
ATOM 745 C C . PRO A 1 99 ? 2.574 5.246 -10.633 1.00 98.62 99 PRO A C 1
ATOM 747 O O . PRO A 1 99 ? 1.754 5.674 -11.456 1.00 98.62 99 PRO A O 1
ATOM 750 N N . ALA A 1 100 ? 3.842 5.649 -10.661 1.00 98.31 100 ALA A N 1
ATOM 751 C CA . ALA A 1 100 ? 4.380 6.431 -11.765 1.00 98.31 100 ALA A CA 1
ATOM 752 C C . ALA A 1 100 ? 4.340 5.620 -13.068 1.00 98.31 100 ALA A C 1
ATOM 754 O O . ALA A 1 100 ? 4.621 4.423 -13.076 1.00 98.31 100 ALA A O 1
ATOM 755 N N . SER A 1 101 ? 4.009 6.283 -14.176 1.00 97.75 101 SER A N 1
ATOM 756 C CA . SER A 1 101 ? 3.841 5.616 -15.472 1.00 97.75 101 SER A CA 1
ATOM 757 C C . SER A 1 101 ? 5.170 5.147 -16.072 1.00 97.75 101 SER A C 1
ATOM 759 O O . SER A 1 101 ? 5.162 4.283 -16.938 1.00 97.75 101 SER A O 1
ATOM 761 N N . GLN A 1 102 ? 6.299 5.692 -15.603 1.00 97.81 102 GLN A N 1
ATOM 762 C CA . GLN A 1 102 ? 7.642 5.264 -16.000 1.00 97.81 102 GLN A CA 1
ATOM 763 C C . GLN A 1 102 ? 8.060 3.925 -15.380 1.00 97.81 102 GLN A C 1
ATOM 765 O O . GLN A 1 102 ? 8.879 3.228 -15.962 1.00 97.81 102 GLN A O 1
ATOM 770 N N . THR A 1 103 ? 7.523 3.575 -14.206 1.00 98.44 103 THR A N 1
ATOM 771 C CA . THR A 1 103 ? 7.922 2.369 -13.461 1.00 98.44 103 THR A CA 1
ATOM 772 C C . THR A 1 103 ? 6.709 1.583 -12.929 1.00 98.44 103 THR A C 1
ATOM 774 O O . THR A 1 103 ? 6.567 1.403 -11.710 1.00 98.44 103 THR A O 1
ATOM 777 N N . PRO A 1 104 ? 5.753 1.195 -13.792 1.00 98.44 104 PRO A N 1
ATOM 778 C CA . PRO A 1 104 ? 4.517 0.565 -13.350 1.00 98.44 104 PRO A CA 1
ATOM 779 C C . PRO A 1 104 ? 4.694 -0.916 -12.990 1.00 98.44 104 PRO A C 1
ATOM 781 O O . PRO A 1 104 ? 3.888 -1.454 -12.230 1.00 98.44 104 PRO A O 1
ATOM 784 N N . PHE A 1 105 ? 5.710 -1.598 -13.524 1.00 98.69 105 PHE A N 1
ATOM 785 C CA . PHE A 1 105 ? 5.802 -3.053 -13.447 1.00 98.69 105 PHE A CA 1
ATOM 786 C C . PHE A 1 105 ? 6.189 -3.533 -12.051 1.00 98.69 105 PHE A C 1
ATOM 788 O O . PHE A 1 105 ? 5.621 -4.519 -11.585 1.00 98.69 105 PHE A O 1
ATOM 795 N N . SER A 1 106 ? 7.045 -2.804 -11.331 1.00 98.50 106 SER A N 1
ATOM 796 C CA . SER A 1 106 ? 7.325 -3.061 -9.911 1.00 98.50 106 SER A CA 1
ATOM 797 C C . SER A 1 106 ? 6.041 -3.064 -9.080 1.00 98.50 106 SER A C 1
ATOM 799 O O . SER A 1 106 ? 5.835 -3.960 -8.264 1.00 98.50 106 SER A O 1
ATOM 801 N N . ALA A 1 107 ? 5.138 -2.107 -9.312 1.00 98.69 107 ALA A N 1
ATOM 802 C CA . ALA A 1 107 ? 3.868 -2.031 -8.593 1.00 98.69 107 ALA A CA 1
ATOM 803 C C . ALA A 1 107 ? 2.954 -3.225 -8.9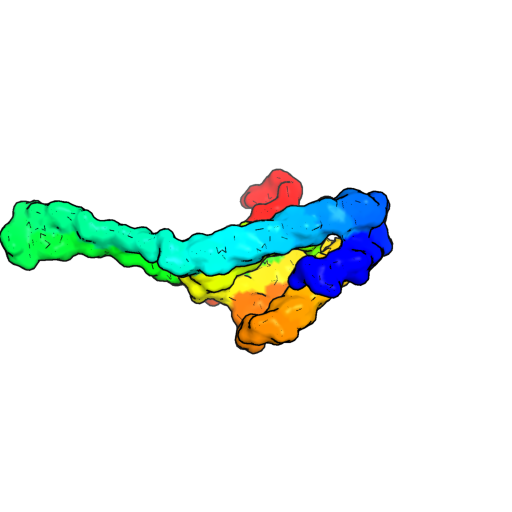05 1.00 98.69 107 ALA A C 1
ATOM 805 O O . ALA A 1 107 ? 2.368 -3.812 -7.996 1.00 98.69 107 ALA A O 1
ATOM 806 N N . LEU A 1 108 ? 2.864 -3.607 -10.182 1.00 98.81 108 LEU A N 1
ATOM 807 C CA . LEU A 1 108 ? 2.070 -4.755 -10.624 1.00 98.81 108 LEU A CA 1
ATOM 808 C C . LEU A 1 108 ? 2.628 -6.076 -10.076 1.00 98.81 108 LEU A C 1
ATOM 810 O O . LEU A 1 108 ? 1.861 -6.923 -9.624 1.00 98.81 108 LEU A O 1
ATOM 814 N N . ALA A 1 109 ? 3.952 -6.231 -10.023 1.00 98.75 109 ALA A N 1
ATOM 815 C CA . ALA A 1 109 ? 4.588 -7.396 -9.416 1.00 98.75 109 ALA A CA 1
ATOM 816 C C . ALA A 1 109 ? 4.304 -7.483 -7.906 1.00 98.75 109 ALA A C 1
ATOM 818 O O . ALA A 1 109 ? 4.047 -8.568 -7.384 1.00 98.75 109 ALA A O 1
ATOM 819 N N . LEU A 1 110 ? 4.293 -6.350 -7.194 1.00 98.62 110 LEU A N 1
ATOM 820 C CA . LEU A 1 110 ? 3.881 -6.323 -5.788 1.00 98.62 110 LEU A CA 1
ATOM 821 C C . LEU A 1 110 ? 2.400 -6.676 -5.607 1.00 98.62 110 LEU A C 1
ATOM 823 O O . LEU A 1 110 ? 2.078 -7.377 -4.651 1.00 98.62 110 LEU A O 1
ATOM 827 N N . ALA A 1 111 ? 1.513 -6.245 -6.509 1.00 98.69 111 ALA A N 1
ATOM 828 C CA . ALA A 1 111 ? 0.100 -6.627 -6.481 1.00 98.69 111 ALA A CA 1
ATOM 829 C C . ALA A 1 111 ? -0.102 -8.134 -6.693 1.00 98.69 111 ALA A C 1
ATOM 831 O O . ALA A 1 111 ? -0.862 -8.763 -5.960 1.00 98.69 111 ALA A O 1
ATOM 832 N N . GLU A 1 112 ? 0.637 -8.731 -7.628 1.00 98.62 112 GLU A N 1
ATOM 833 C CA . GLU A 1 112 ? 0.630 -10.180 -7.839 1.00 98.62 112 GLU A CA 1
ATOM 834 C C . GLU A 1 112 ? 1.110 -10.933 -6.589 1.00 98.62 112 GLU A C 1
ATOM 836 O O . GLU A 1 112 ? 0.478 -11.887 -6.134 1.00 98.62 112 GLU A O 1
ATOM 841 N N . LEU A 1 113 ? 2.205 -10.483 -5.967 1.00 98.62 113 LEU A N 1
ATOM 842 C CA . LEU A 1 113 ? 2.690 -11.096 -4.728 1.00 98.62 113 LEU A CA 1
ATOM 843 C C . LEU A 1 113 ? 1.731 -10.888 -3.550 1.00 98.62 113 LEU A C 1
ATOM 845 O O . LEU A 1 113 ? 1.623 -11.777 -2.708 1.00 98.62 113 LEU A O 1
ATOM 849 N N . ALA A 1 114 ? 1.035 -9.752 -3.485 1.00 98.62 114 ALA A N 1
ATOM 850 C CA . ALA A 1 114 ? -0.011 -9.500 -2.498 1.00 98.62 114 ALA A CA 1
ATOM 851 C C . ALA A 1 114 ? -1.169 -10.496 -2.653 1.00 98.62 114 ALA A C 1
ATOM 853 O O . ALA A 1 114 ? -1.601 -11.090 -1.664 1.00 98.62 114 ALA A O 1
ATOM 854 N N . HIS A 1 115 ? -1.611 -10.743 -3.889 1.00 98.31 115 HIS A N 1
ATOM 855 C CA . HIS A 1 115 ? -2.625 -11.750 -4.183 1.00 98.31 115 HIS A CA 1
ATOM 856 C C . HIS A 1 115 ? -2.172 -13.154 -3.755 1.00 98.31 115 HIS A C 1
ATOM 858 O O . HIS A 1 115 ? -2.881 -13.827 -3.008 1.00 98.31 115 HIS A O 1
ATOM 864 N N . ARG A 1 116 ? -0.951 -13.569 -4.126 1.00 98.44 116 ARG A N 1
ATOM 865 C CA . ARG A 1 116 ? -0.373 -14.866 -3.712 1.00 98.44 116 ARG A CA 1
ATOM 866 C C . ARG A 1 116 ? -0.210 -15.006 -2.198 1.00 98.44 116 ARG A C 1
ATOM 868 O O . ARG A 1 116 ? -0.283 -16.115 -1.682 1.00 98.44 116 ARG A O 1
ATOM 875 N N . ALA A 1 117 ? 0.021 -13.901 -1.490 1.00 98.25 117 ALA A N 1
ATOM 876 C CA . ALA A 1 117 ? 0.093 -13.876 -0.031 1.00 98.25 117 ALA A CA 1
ATOM 877 C C . ALA A 1 117 ? -1.286 -13.997 0.647 1.00 98.25 117 ALA A C 1
ATOM 879 O O . ALA A 1 117 ? -1.349 -14.092 1.871 1.00 98.25 117 ALA A O 1
ATOM 880 N N . GLY A 1 118 ? -2.380 -13.999 -0.123 1.00 98.62 118 GLY A N 1
ATOM 881 C CA . GLY A 1 118 ? -3.741 -14.152 0.383 1.00 98.62 118 GLY A CA 1
ATOM 882 C C . GLY A 1 118 ? -4.446 -12.838 0.717 1.00 98.62 118 GLY A C 1
ATOM 883 O O . GLY A 1 118 ? -5.473 -12.872 1.393 1.00 98.62 118 GLY A O 1
ATOM 884 N N . ILE A 1 119 ? -3.939 -11.683 0.260 1.00 98.50 119 ILE A N 1
ATOM 885 C CA . ILE A 1 119 ? -4.690 -10.425 0.375 1.00 98.50 119 ILE A CA 1
ATOM 886 C C . ILE A 1 119 ? -5.981 -10.558 -0.457 1.00 98.50 119 ILE A C 1
ATOM 888 O O . ILE A 1 119 ? -5.894 -10.836 -1.658 1.00 98.50 119 ILE A O 1
ATOM 892 N N . PRO A 1 120 ? -7.175 -10.375 0.145 1.00 98.69 120 PRO A N 1
ATOM 8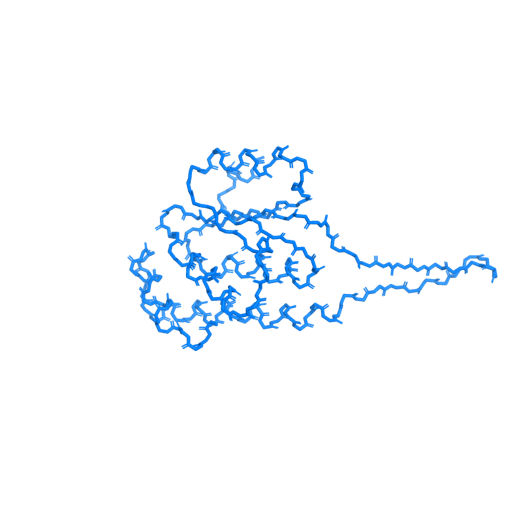93 C CA . PRO A 1 120 ? -8.435 -10.561 -0.566 1.00 98.69 120 PRO A CA 1
ATOM 894 C C . PRO A 1 120 ? -8.595 -9.617 -1.763 1.00 98.69 120 PRO A C 1
ATOM 896 O O . PRO A 1 120 ? -8.097 -8.486 -1.762 1.00 98.69 120 PRO A O 1
ATOM 899 N N . ALA A 1 121 ? -9.349 -10.066 -2.769 1.00 97.81 121 ALA A N 1
ATOM 900 C CA . ALA A 1 121 ? -9.686 -9.246 -3.928 1.00 97.81 121 ALA A CA 1
ATOM 901 C C . ALA A 1 121 ? -10.328 -7.915 -3.494 1.00 97.81 121 ALA A C 1
ATOM 903 O O . ALA A 1 121 ? -11.184 -7.881 -2.611 1.00 97.81 121 ALA A O 1
ATOM 904 N N . GLY A 1 122 ? -9.891 -6.812 -4.104 1.00 96.75 122 GLY A N 1
ATOM 905 C CA . GLY A 1 122 ? -10.377 -5.469 -3.787 1.00 96.75 122 GLY A CA 1
ATOM 906 C C . GLY A 1 122 ? -9.697 -4.784 -2.593 1.00 96.75 122 GLY A C 1
ATOM 907 O O . GLY A 1 122 ? -9.873 -3.577 -2.439 1.00 96.75 122 GLY A O 1
ATOM 908 N N . VAL A 1 123 ? -8.886 -5.479 -1.783 1.00 98.69 123 VAL A N 1
ATOM 909 C CA . VAL A 1 123 ? -8.187 -4.855 -0.639 1.00 98.69 123 VAL A CA 1
ATOM 910 C C . VAL A 1 123 ? -6.980 -4.030 -1.085 1.00 98.69 123 VAL A C 1
ATOM 912 O O . VAL A 1 123 ? -6.774 -2.926 -0.580 1.00 98.69 123 VAL A O 1
ATOM 915 N N . PHE A 1 124 ? -6.206 -4.526 -2.049 1.00 98.81 124 PHE A N 1
ATOM 916 C CA . PHE A 1 124 ? -5.100 -3.797 -2.665 1.00 98.81 124 PHE A CA 1
ATOM 917 C C . PHE A 1 124 ? -5.245 -3.847 -4.183 1.00 98.81 124 PHE A C 1
ATOM 919 O O . PHE A 1 124 ? -5.202 -4.921 -4.777 1.00 98.81 124 PHE A O 1
ATOM 926 N N . ASN A 1 125 ? -5.434 -2.684 -4.803 1.00 98.62 125 ASN A N 1
ATOM 927 C CA . ASN A 1 125 ? -5.634 -2.556 -6.244 1.00 98.62 125 ASN A CA 1
ATOM 928 C C . ASN A 1 125 ? -4.593 -1.602 -6.820 1.00 98.62 125 ASN A C 1
ATOM 930 O O . ASN A 1 125 ? -4.292 -0.575 -6.213 1.00 98.62 125 ASN A O 1
ATOM 934 N N . VAL A 1 126 ? -4.085 -1.913 -8.009 1.00 98.75 126 VAL A N 1
ATOM 935 C CA . VAL A 1 126 ? -3.132 -1.066 -8.731 1.00 98.75 126 VAL A CA 1
ATOM 936 C C . VAL A 1 126 ? -3.758 -0.652 -10.054 1.00 98.75 126 VAL A C 1
ATOM 938 O O . VAL A 1 126 ? -4.159 -1.505 -10.840 1.00 98.75 126 VAL A O 1
ATOM 941 N N . VAL A 1 127 ? -3.836 0.655 -10.294 1.00 98.44 127 VAL A N 1
ATOM 942 C CA . VAL A 1 127 ? -4.389 1.239 -11.518 1.00 98.44 127 VAL A CA 1
ATOM 943 C C . VAL A 1 127 ? -3.305 2.064 -12.197 1.00 98.44 127 VAL A C 1
ATOM 945 O O . VAL A 1 127 ? -2.740 2.986 -11.607 1.00 98.44 127 VAL A O 1
ATOM 948 N N . THR A 1 128 ? -2.998 1.732 -13.446 1.00 98.38 128 THR A N 1
ATOM 949 C CA . THR A 1 128 ? -2.029 2.450 -14.277 1.00 98.38 128 THR A CA 1
ATOM 950 C C . THR A 1 128 ? -2.763 3.284 -15.324 1.00 98.38 128 THR A C 1
ATOM 952 O O . THR A 1 128 ? -3.830 2.907 -15.800 1.00 98.38 128 THR A O 1
ATOM 955 N N . GLY A 1 129 ? -2.214 4.448 -15.671 1.00 96.69 129 GLY A N 1
ATOM 956 C CA . GLY A 1 129 ? -2.835 5.346 -16.643 1.00 96.69 129 GLY A CA 1
ATOM 957 C C . GLY A 1 129 ? -2.478 6.811 -16.418 1.00 96.69 129 GLY A C 1
ATOM 958 O O . GLY A 1 129 ? -1.460 7.134 -15.792 1.00 96.69 129 GLY A O 1
ATOM 959 N N . SER A 1 130 ? -3.330 7.688 -16.950 1.00 96.44 130 SER A N 1
ATOM 960 C CA . SER A 1 130 ? -3.202 9.143 -16.857 1.00 96.44 130 SER A CA 1
ATOM 961 C C . SER A 1 130 ? -3.116 9.606 -15.401 1.00 96.44 130 SER A C 1
ATOM 963 O O . SER A 1 130 ? -3.946 9.247 -14.566 1.00 96.44 130 SER A O 1
ATOM 965 N N . ALA A 1 131 ? -2.088 10.397 -15.081 1.00 94.31 131 ALA A N 1
ATOM 966 C CA . ALA A 1 131 ? -1.901 10.915 -13.729 1.00 94.31 131 ALA A CA 1
ATOM 967 C C . ALA A 1 131 ? -2.990 11.925 -13.345 1.00 94.31 131 ALA A C 1
ATOM 969 O O . ALA A 1 131 ? -3.435 11.900 -12.201 1.00 94.31 131 ALA A O 1
ATOM 970 N N . SER A 1 132 ? -3.424 12.769 -14.289 1.00 95.12 132 SER A N 1
ATOM 971 C CA . SER A 1 132 ? -4.487 13.750 -14.060 1.00 95.12 132 SER A CA 1
ATOM 972 C C . SER A 1 132 ? -5.824 13.065 -13.839 1.00 95.12 132 SER A C 1
ATOM 974 O O . SER A 1 132 ? -6.491 13.347 -12.853 1.00 95.12 132 SER A O 1
ATOM 976 N N . ASP A 1 133 ? -6.196 12.128 -14.709 1.00 97.81 133 ASP A N 1
ATOM 977 C CA . ASP A 1 133 ? -7.558 11.586 -14.708 1.00 97.81 133 ASP A CA 1
ATOM 978 C C . ASP A 1 133 ? -7.773 10.696 -13.484 1.00 97.81 133 ASP A C 1
ATOM 980 O O . ASP A 1 133 ? -8.743 10.863 -12.748 1.00 97.81 133 ASP A O 1
ATOM 984 N N . ILE A 1 134 ? -6.803 9.819 -13.194 1.00 98.38 134 ILE A N 1
ATOM 985 C CA . ILE A 1 134 ? -6.839 8.978 -11.994 1.00 98.38 134 ILE A CA 1
ATOM 986 C C . ILE A 1 134 ? -6.683 9.839 -10.734 1.00 98.38 134 ILE A C 1
ATOM 988 O O . ILE A 1 134 ? -7.370 9.605 -9.746 1.00 98.38 134 ILE A O 1
ATOM 992 N N . GLY A 1 135 ? -5.799 10.843 -10.744 1.00 97.75 135 GLY A N 1
ATOM 993 C CA . GLY A 1 135 ? -5.604 11.740 -9.602 1.00 97.75 135 GLY A CA 1
ATOM 994 C C . GLY A 1 135 ? -6.865 12.533 -9.248 1.00 97.75 135 GLY A C 1
ATOM 995 O O . GLY A 1 135 ? -7.222 12.623 -8.073 1.00 97.75 135 GLY A O 1
ATOM 996 N N . ASN A 1 136 ? -7.573 13.043 -10.257 1.00 97.88 136 ASN A N 1
ATOM 997 C CA . ASN A 1 136 ? -8.832 13.768 -10.095 1.00 97.88 136 ASN A CA 1
ATOM 998 C C . ASN A 1 136 ? -9.940 12.854 -9.564 1.00 97.88 136 ASN A C 1
ATOM 1000 O O . ASN A 1 136 ? -10.645 13.228 -8.629 1.00 97.88 136 ASN A O 1
ATOM 1004 N N . GLU A 1 137 ? -10.068 11.636 -10.093 1.00 98.56 137 GLU A N 1
ATOM 1005 C CA . GLU A 1 137 ? -11.044 10.667 -9.583 1.00 98.56 137 GLU A CA 1
ATOM 1006 C C . GLU A 1 137 ? -10.744 10.295 -8.122 1.00 98.56 137 GLU A C 1
ATOM 1008 O O . GLU A 1 137 ? -11.612 10.390 -7.259 1.00 98.56 137 GLU A O 1
ATOM 1013 N N . LEU A 1 138 ? -9.490 9.960 -7.798 1.00 98.25 138 LEU A N 1
ATOM 1014 C CA . LEU A 1 138 ? -9.099 9.574 -6.437 1.00 98.25 138 LEU A CA 1
ATOM 1015 C C . LEU A 1 138 ? -9.255 10.709 -5.411 1.00 98.25 138 LEU A C 1
ATOM 1017 O O . LEU A 1 138 ? -9.399 10.423 -4.224 1.00 98.25 138 LEU A O 1
ATOM 1021 N N . THR A 1 139 ? -9.194 11.974 -5.834 1.00 98.19 139 THR A N 1
ATOM 1022 C CA . THR A 1 139 ? -9.348 13.140 -4.944 1.00 98.19 139 THR A CA 1
ATOM 1023 C C . THR A 1 139 ? -10.787 13.633 -4.820 1.00 98.19 139 THR A C 1
ATOM 1025 O O . THR A 1 139 ? -11.120 14.239 -3.804 1.00 98.19 139 THR A O 1
ATOM 1028 N N . SER A 1 140 ? -11.639 13.378 -5.814 1.00 98.12 140 SER A N 1
ATOM 1029 C CA . SER A 1 140 ? -13.035 13.835 -5.825 1.00 98.12 140 SER A CA 1
ATOM 1030 C C . SER A 1 140 ? -14.043 12.761 -5.408 1.00 98.12 140 SER A C 1
ATOM 1032 O O . SER A 1 140 ? -15.138 13.098 -4.952 1.00 98.12 140 SER A O 1
ATOM 1034 N N . ASN A 1 141 ? -13.693 11.476 -5.516 1.00 98.50 141 ASN A N 1
ATOM 1035 C CA . ASN A 1 141 ? -14.608 10.386 -5.202 1.00 98.50 141 ASN A CA 1
ATOM 1036 C C . ASN A 1 141 ? -14.886 10.288 -3.684 1.00 98.50 141 ASN A C 1
ATOM 1038 O O . ASN A 1 141 ? -13.959 10.064 -2.900 1.00 98.50 141 ASN A O 1
ATOM 1042 N N . PRO A 1 142 ? -16.160 10.357 -3.243 1.00 98.19 142 PRO A N 1
ATOM 1043 C CA . PRO A 1 142 ? -16.518 10.377 -1.822 1.00 98.19 142 PRO A CA 1
ATOM 1044 C C . PRO A 1 142 ? -16.233 9.065 -1.072 1.00 98.19 142 PRO A C 1
ATOM 1046 O O . PRO A 1 142 ? -1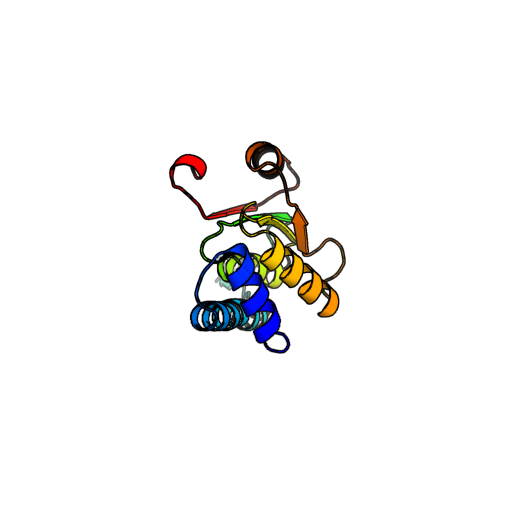6.270 9.044 0.162 1.00 98.19 142 PRO A O 1
ATOM 1049 N N . LEU A 1 143 ? -15.970 7.962 -1.782 1.00 9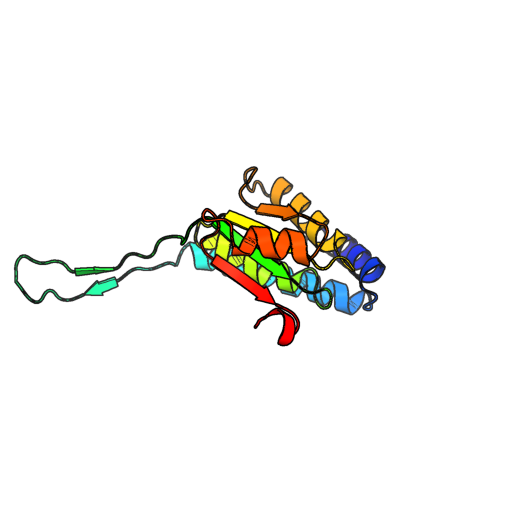8.44 143 LEU A N 1
ATOM 1050 C CA . LEU A 1 143 ? -15.566 6.699 -1.165 1.00 98.44 143 LEU A CA 1
ATOM 1051 C C . LEU A 1 143 ? -14.125 6.755 -0.648 1.00 98.44 143 LEU A C 1
ATOM 1053 O O . LEU A 1 143 ? -13.831 6.111 0.359 1.00 98.44 143 LEU A O 1
ATOM 1057 N N . VAL A 1 144 ? -13.242 7.533 -1.284 1.00 98.69 144 VAL A N 1
ATOM 1058 C CA . VAL A 1 144 ? -11.848 7.690 -0.854 1.00 98.69 144 VAL A CA 1
ATOM 1059 C C . VAL A 1 144 ? -11.796 8.618 0.359 1.00 98.69 144 VAL A C 1
ATOM 1061 O O . VAL A 1 144 ? -12.065 9.812 0.279 1.00 98.69 144 VAL A O 1
ATOM 1064 N N . ARG A 1 145 ? -11.419 8.071 1.518 1.00 98.69 145 ARG A N 1
ATOM 1065 C CA . ARG A 1 145 ? -11.373 8.803 2.796 1.00 98.69 145 ARG A CA 1
ATOM 1066 C C . ARG A 1 145 ? -9.990 9.341 3.151 1.00 98.69 145 ARG A C 1
ATOM 1068 O O . ARG A 1 145 ? -9.863 10.160 4.060 1.00 98.69 145 ARG A O 1
ATOM 1075 N N . LYS A 1 146 ? -8.942 8.882 2.463 1.00 98.75 146 LYS A N 1
ATOM 1076 C CA . LYS A 1 146 ? -7.561 9.326 2.689 1.00 98.75 146 LYS A CA 1
ATOM 1077 C C . LYS A 1 146 ? -6.733 9.211 1.418 1.00 98.75 146 LYS A C 1
ATOM 1079 O O . LYS A 1 146 ? -6.626 8.126 0.859 1.00 98.75 146 LYS A O 1
ATOM 1084 N N . LEU A 1 147 ? -6.058 10.295 1.046 1.00 98.69 147 LEU A N 1
ATOM 1085 C CA . LEU A 1 147 ? -5.002 10.292 0.036 1.00 98.69 147 LEU A CA 1
ATOM 1086 C C . LEU A 1 147 ? -3.618 10.315 0.703 1.00 98.69 147 LEU A C 1
ATOM 1088 O O . LEU A 1 147 ? -3.400 11.012 1.698 1.00 98.69 147 LEU A O 1
ATOM 1092 N N . SER A 1 148 ? -2.669 9.572 0.135 1.00 98.75 148 SER A N 1
ATOM 1093 C CA . SER A 1 148 ? -1.244 9.660 0.455 1.00 98.75 148 SER A CA 1
ATOM 1094 C C . SER A 1 148 ? -0.424 9.833 -0.822 1.00 98.75 148 SER A C 1
ATOM 1096 O O . SER A 1 148 ? -0.161 8.875 -1.550 1.00 98.75 148 SER A O 1
ATOM 1098 N N . PHE A 1 149 ? 0.052 11.050 -1.066 1.00 98.69 149 PHE A N 1
ATOM 1099 C CA . PHE A 1 149 ? 0.858 11.398 -2.236 1.00 98.69 149 PHE A CA 1
ATOM 1100 C C . PHE A 1 149 ? 2.353 11.438 -1.903 1.00 98.69 149 PHE A C 1
ATOM 1102 O O . PHE A 1 149 ? 2.755 11.770 -0.787 1.00 98.69 149 PHE A O 1
ATOM 1109 N N . THR A 1 150 ? 3.193 11.064 -2.862 1.00 98.50 150 THR A N 1
ATOM 1110 C CA . THR A 1 150 ? 4.621 11.388 -2.852 1.00 98.50 150 THR A CA 1
ATOM 1111 C C . THR A 1 150 ? 5.036 11.734 -4.278 1.00 98.50 150 THR A C 1
ATOM 1113 O O . THR A 1 150 ? 4.765 10.975 -5.204 1.00 98.50 150 THR A O 1
ATOM 1116 N N . GLY A 1 151 ? 5.684 12.880 -4.458 1.00 96.75 151 GLY A N 1
ATOM 1117 C CA . GLY A 1 151 ? 6.051 13.417 -5.764 1.00 96.75 151 GLY A CA 1
ATOM 1118 C C . GLY A 1 151 ? 6.517 14.863 -5.633 1.00 96.75 151 GLY A C 1
ATOM 1119 O O . GLY A 1 151 ? 7.026 15.239 -4.577 1.00 96.75 151 GLY A O 1
ATOM 1120 N N . SER A 1 152 ? 6.370 15.657 -6.694 1.00 96.19 152 SER A N 1
ATOM 1121 C CA . SER A 1 152 ? 6.806 17.056 -6.674 1.00 96.19 152 SER A CA 1
ATOM 1122 C C . SER A 1 152 ? 5.907 17.926 -5.796 1.00 96.19 152 SER A C 1
ATOM 1124 O O . SER A 1 152 ? 4.734 17.620 -5.571 1.00 96.19 152 SER A O 1
ATOM 1126 N N . THR A 1 153 ? 6.464 19.034 -5.316 1.00 97.38 153 THR A N 1
ATOM 1127 C CA . THR A 1 153 ? 5.732 20.007 -4.502 1.00 97.38 153 THR A CA 1
ATOM 1128 C C . THR A 1 153 ? 4.581 20.638 -5.280 1.00 97.38 153 THR A C 1
ATOM 1130 O O . THR A 1 153 ? 3.530 20.869 -4.697 1.00 97.38 153 THR A O 1
ATOM 1133 N N . GLU A 1 154 ? 4.751 20.903 -6.579 1.00 96.88 154 GLU A N 1
ATOM 1134 C CA . GLU A 1 154 ? 3.718 21.538 -7.407 1.00 96.88 154 GLU A CA 1
ATOM 1135 C C . GLU A 1 154 ? 2.481 20.656 -7.563 1.00 96.88 154 GLU A C 1
AT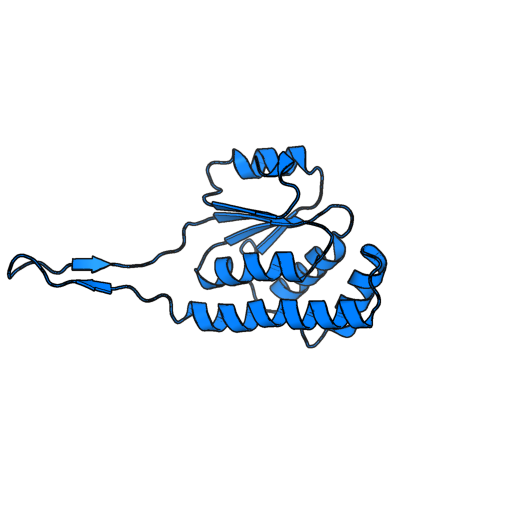OM 1137 O O . GLU A 1 154 ? 1.376 21.169 -7.479 1.00 96.88 154 GLU A O 1
ATOM 1142 N N . ILE A 1 155 ? 2.658 19.343 -7.750 1.00 94.38 155 ILE A N 1
ATOM 1143 C CA . ILE A 1 155 ? 1.536 18.395 -7.864 1.00 94.38 155 ILE A CA 1
ATOM 1144 C C . ILE A 1 155 ? 0.900 18.105 -6.498 1.00 94.38 155 ILE A C 1
ATOM 1146 O O . ILE A 1 155 ? -0.262 17.722 -6.424 1.00 94.38 155 ILE A O 1
ATOM 1150 N N . GLY A 1 156 ? 1.663 18.244 -5.413 1.00 94.56 156 GLY A N 1
ATOM 1151 C CA . GLY A 1 156 ? 1.158 18.024 -4.059 1.00 94.56 156 GLY A CA 1
ATOM 1152 C C . GLY A 1 156 ? 0.343 19.185 -3.475 1.00 94.56 156 GLY A C 1
ATOM 1153 O O . GLY A 1 156 ? -0.297 18.973 -2.446 1.00 94.56 156 GLY A O 1
ATOM 1154 N N . ARG A 1 157 ? 0.412 20.384 -4.068 1.00 89.25 157 ARG A N 1
ATOM 1155 C CA . ARG A 1 157 ? -0.376 21.565 -3.677 1.00 89.25 157 ARG A CA 1
ATOM 1156 C C . ARG A 1 157 ? -1.747 21.539 -4.334 1.00 89.25 157 ARG A C 1
ATOM 1158 O O . ARG A 1 157 ? -2.706 21.893 -3.618 1.00 89.25 157 ARG A O 1
#

Radius of gyration: 18.06 Å; chains: 1; bounding box: 43×37×56 Å